Protein AF-A0A3B0XR62-F1 (afdb_monomer)

Sequence (69 aa):
MKNKSCIDEMDELLNQIADFKKLVKSSPDKSDPRFVQEYRLFKQHVEWVSEDLTASSYIVDHPKRVAKH

Mean predicted aligned error: 10.65 Å

Organism: NCBI:txid652676

Radius of gyration: 18.39 Å; Cα contacts (8 Å, |Δi|>4): 11; chains: 1; bounding box: 44×33×56 Å

Nearest PDB structures (foldseek):
  7b5m-assembly1_H  TM=7.827E-01  e=7.426E+00  Homo sapiens
  8brm-assembly1_Li  TM=5.993E-01  e=6.044E+00  Giardia lamblia ATCC 50803

Solvent-accessible surface area (backbone atoms only — not comparable to full-atom values): 4288 Å² 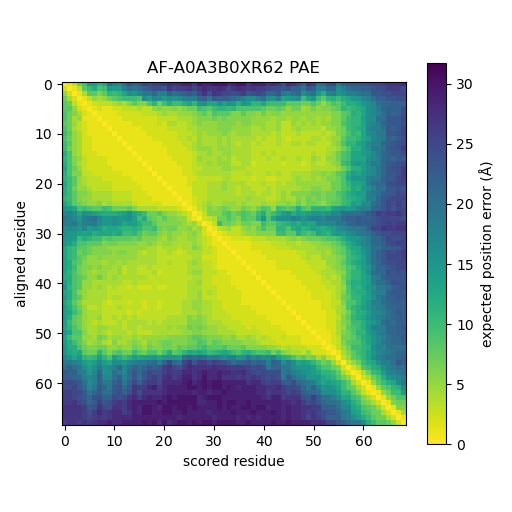total; per-residue (Å²): 132,84,81,74,48,75,66,56,54,50,53,50,52,52,50,52,52,55,52,50,54,49,51,66,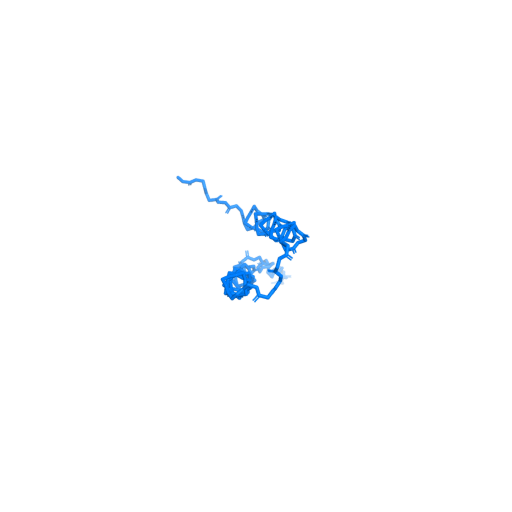70,69,47,92,56,84,78,41,68,65,56,48,49,53,51,52,52,52,51,53,51,53,51,53,52,50,51,51,52,58,62,59,55,63,80,66,66,70,78,74,76,78,76,86,127

pLDDT: mean 76.19, std 16.63, range [39.97, 92.31]

Structure (mmCIF, N/CA/C/O backbone):
data_AF-A0A3B0XR62-F1
#
_entry.id   AF-A0A3B0XR62-F1
#
loop_
_atom_site.group_PDB
_atom_site.id
_atom_site.type_symbol
_atom_site.label_atom_id
_atom_site.label_alt_id
_atom_site.label_comp_id
_atom_site.label_asym_id
_atom_site.label_entity_id
_atom_site.label_seq_id
_atom_site.pdbx_PDB_ins_code
_atom_site.Cartn_x
_atom_site.Cartn_y
_atom_site.Cartn_z
_atom_site.occupancy
_atom_site.B_iso_or_equiv
_atom_site.auth_seq_id
_atom_site.auth_comp_id
_atom_site.auth_asym_id
_atom_site.auth_atom_id
_atom_site.pdbx_PDB_model_num
ATOM 1 N N . MET A 1 1 ? 12.722 16.746 -15.065 1.00 39.97 1 MET A N 1
ATOM 2 C CA . MET A 1 1 ? 12.078 15.703 -14.239 1.00 39.97 1 MET A CA 1
ATOM 3 C C . MET A 1 1 ? 13.012 14.505 -14.253 1.00 39.97 1 MET A C 1
ATOM 5 O O . MET A 1 1 ? 13.406 14.104 -15.338 1.00 39.97 1 MET A O 1
ATOM 9 N N . LYS A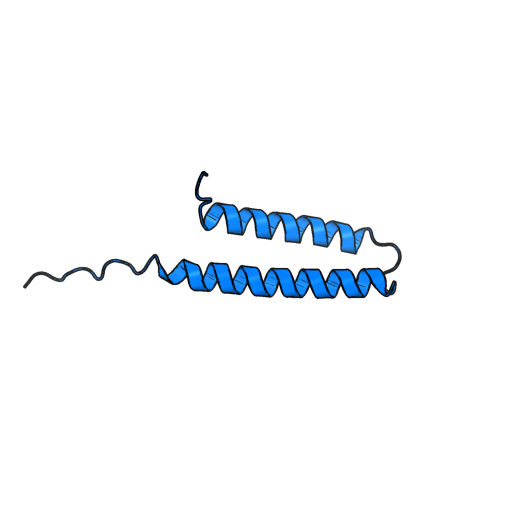 1 2 ? 13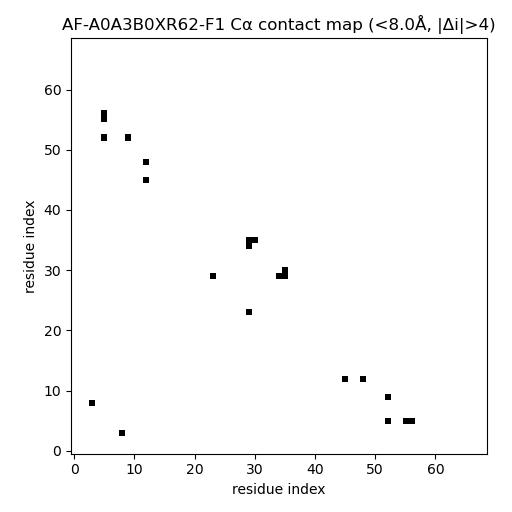.504 14.044 -13.096 1.00 47.44 2 LYS A N 1
ATOM 10 C CA . LYS A 1 2 ? 14.329 12.826 -13.043 1.00 47.44 2 LYS A CA 1
ATOM 11 C C . LYS A 1 2 ? 13.379 11.645 -13.229 1.00 47.44 2 LYS A C 1
ATOM 13 O O . LYS A 1 2 ? 12.440 11.533 -12.449 1.00 47.44 2 LYS A O 1
ATOM 18 N N . ASN A 1 3 ? 13.595 10.830 -14.258 1.00 57.78 3 ASN A N 1
ATOM 19 C CA . ASN A 1 3 ? 12.884 9.563 -14.398 1.00 57.78 3 ASN A CA 1
ATOM 20 C C . ASN A 1 3 ? 13.281 8.702 -13.196 1.00 57.78 3 ASN A C 1
ATOM 22 O O . ASN A 1 3 ? 14.472 8.434 -13.021 1.00 57.78 3 ASN A O 1
ATOM 26 N N . LYS A 1 4 ? 12.316 8.365 -12.335 1.00 65.31 4 LYS A N 1
ATOM 27 C CA . LYS A 1 4 ? 12.538 7.369 -11.287 1.00 65.31 4 LYS A CA 1
ATOM 28 C C . LYS A 1 4 ? 12.825 6.037 -11.974 1.00 65.31 4 LYS A C 1
ATOM 30 O O . LYS A 1 4 ? 12.266 5.743 -13.029 1.00 65.31 4 LYS A O 1
ATOM 35 N N . SER A 1 5 ? 13.767 5.280 -11.429 1.00 77.00 5 SER A N 1
ATOM 36 C CA . SER A 1 5 ? 13.981 3.909 -11.874 1.00 77.00 5 SER A CA 1
ATOM 37 C C . SER A 1 5 ? 12.786 3.057 -11.444 1.00 77.00 5 SER A C 1
ATOM 39 O O . SER A 1 5 ? 12.226 3.294 -10.377 1.00 77.00 5 SER A O 1
ATOM 41 N N . CYS A 1 6 ? 12.459 2.009 -12.203 1.00 72.44 6 CYS A N 1
ATOM 42 C CA . CYS A 1 6 ? 11.495 0.977 -11.792 1.00 72.44 6 CYS A CA 1
ATOM 43 C C . CYS A 1 6 ? 11.832 0.401 -10.396 1.00 72.44 6 CYS A C 1
ATOM 45 O O . CYS A 1 6 ? 10.950 0.053 -9.617 1.00 72.44 6 CYS A O 1
ATOM 47 N N . ILE A 1 7 ? 13.122 0.377 -10.034 1.00 81.06 7 ILE A N 1
ATOM 48 C CA . ILE A 1 7 ? 13.585 -0.016 -8.694 1.00 81.06 7 ILE A CA 1
ATOM 49 C C . ILE A 1 7 ? 13.149 0.999 -7.626 1.00 81.06 7 ILE A C 1
ATOM 51 O O . ILE A 1 7 ? 12.671 0.591 -6.573 1.00 81.06 7 ILE A O 1
ATOM 55 N N . ASP A 1 8 ? 13.260 2.302 -7.902 1.00 84.62 8 ASP A N 1
ATOM 56 C CA . ASP A 1 8 ? 12.860 3.352 -6.954 1.00 84.62 8 ASP A CA 1
ATOM 57 C C . ASP A 1 8 ? 11.340 3.326 -6.716 1.00 84.62 8 ASP A C 1
ATOM 59 O O . ASP A 1 8 ? 10.874 3.540 -5.599 1.00 84.62 8 ASP A O 1
ATOM 63 N N . GLU A 1 9 ? 10.564 3.047 -7.767 1.00 81.50 9 GLU A N 1
ATOM 64 C CA . GLU A 1 9 ? 9.104 2.918 -7.700 1.00 81.50 9 GLU A CA 1
ATOM 65 C C . GLU A 1 9 ? 8.680 1.665 -6.922 1.00 81.50 9 GLU A C 1
ATOM 67 O O . GLU A 1 9 ? 7.752 1.718 -6.110 1.00 81.50 9 GLU A O 1
ATOM 72 N N . MET A 1 10 ? 9.405 0.554 -7.093 1.00 84.38 10 MET A N 1
ATOM 73 C CA . MET A 1 10 ? 9.186 -0.662 -6.312 1.00 84.38 10 MET A CA 1
ATOM 74 C C . MET A 1 10 ? 9.524 -0.454 -4.825 1.00 84.38 10 MET A C 1
ATOM 76 O O . MET A 1 10 ? 8.750 -0.864 -3.958 1.00 84.38 10 MET A O 1
ATOM 80 N N . ASP A 1 11 ? 10.631 0.224 -4.509 1.00 88.06 11 ASP A N 1
ATOM 81 C CA . ASP A 1 11 ? 11.002 0.557 -3.126 1.00 88.06 11 ASP A CA 1
ATOM 82 C C . ASP A 1 11 ? 9.972 1.490 -2.467 1.00 88.06 11 ASP A C 1
ATOM 84 O O . ASP A 1 11 ? 9.628 1.332 -1.291 1.00 88.06 11 ASP A O 1
ATOM 88 N N . GLU A 1 12 ? 9.426 2.449 -3.217 1.00 88.62 12 GLU A N 1
ATOM 89 C CA . GLU A 1 12 ? 8.362 3.334 -2.740 1.00 88.62 12 GLU A CA 1
ATOM 90 C C . GLU A 1 12 ? 7.070 2.563 -2.434 1.00 88.62 12 GLU A C 1
ATOM 92 O O . GLU A 1 12 ? 6.499 2.739 -1.353 1.00 88.62 12 GLU A O 1
ATOM 97 N N . LEU A 1 13 ? 6.658 1.644 -3.316 1.00 87.94 13 LEU A N 1
ATOM 98 C CA . LEU A 1 13 ? 5.507 0.766 -3.082 1.00 87.94 13 LEU A CA 1
ATOM 99 C C . LEU A 1 13 ? 5.695 -0.090 -1.817 1.00 87.94 13 LEU A C 1
ATOM 101 O O . LEU A 1 13 ? 4.785 -0.202 -0.991 1.00 87.94 13 LEU A O 1
ATOM 105 N N . LEU A 1 14 ? 6.887 -0.661 -1.616 1.00 89.44 14 LEU A N 1
ATOM 106 C CA . LEU A 1 14 ? 7.198 -1.459 -0.425 1.00 89.44 14 LEU A CA 1
ATOM 107 C C . LEU A 1 14 ? 7.127 -0.631 0.866 1.00 89.44 14 LEU A C 1
ATOM 109 O O . LEU A 1 14 ? 6.593 -1.108 1.875 1.00 89.44 14 LEU A O 1
ATOM 113 N N . ASN A 1 15 ? 7.605 0.615 0.838 1.00 92.31 15 ASN A N 1
ATOM 114 C CA . ASN A 1 15 ? 7.499 1.532 1.974 1.00 92.31 15 ASN A CA 1
ATOM 115 C C . ASN A 1 15 ? 6.038 1.864 2.307 1.00 92.31 15 ASN A C 1
ATOM 117 O O . ASN A 1 15 ? 5.636 1.776 3.470 1.00 92.31 15 ASN A O 1
ATOM 121 N N . GLN A 1 16 ? 5.217 2.151 1.295 1.00 89.56 16 GLN A N 1
ATOM 122 C CA . GLN A 1 16 ? 3.787 2.411 1.483 1.00 89.56 16 GLN A CA 1
ATOM 123 C C . GLN A 1 16 ? 3.059 1.203 2.093 1.00 89.56 16 GLN A C 1
ATOM 125 O O . GLN A 1 16 ? 2.262 1.358 3.020 1.00 89.56 16 GLN A O 1
ATOM 130 N N . ILE A 1 17 ? 3.378 -0.019 1.649 1.00 90.44 17 ILE A N 1
ATOM 131 C CA . ILE A 1 17 ? 2.840 -1.259 2.236 1.00 90.44 17 ILE A CA 1
ATOM 132 C C . ILE A 1 17 ? 3.270 -1.411 3.702 1.00 90.44 17 ILE A C 1
ATOM 134 O O . ILE A 1 17 ? 2.462 -1.806 4.553 1.00 90.44 17 ILE A O 1
ATOM 138 N N . ALA A 1 18 ? 4.526 -1.098 4.027 1.00 91.06 18 ALA A N 1
ATOM 139 C CA . ALA A 1 18 ? 5.026 -1.168 5.396 1.00 91.06 18 ALA A CA 1
ATOM 140 C C . ALA A 1 18 ? 4.300 -0.184 6.328 1.00 91.06 18 ALA A C 1
ATOM 142 O O . ALA A 1 18 ? 3.943 -0.557 7.451 1.00 91.06 18 ALA A O 1
ATOM 143 N N . ASP A 1 19 ? 4.037 1.037 5.868 1.00 88.75 19 ASP A N 1
ATOM 144 C CA . ASP A 1 19 ? 3.317 2.048 6.644 1.00 88.75 19 ASP A CA 1
ATOM 145 C C . ASP A 1 19 ? 1.835 1.717 6.792 1.00 88.75 19 ASP A C 1
ATOM 147 O O . ASP A 1 19 ? 1.296 1.777 7.902 1.00 88.75 19 ASP A O 1
ATOM 151 N N . PHE A 1 20 ? 1.196 1.226 5.731 1.00 87.88 20 PHE A N 1
ATOM 152 C CA . PHE A 1 20 ? -0.174 0.735 5.808 1.00 87.88 20 PHE A CA 1
ATOM 153 C C . PHE A 1 20 ? -0.309 -0.422 6.811 1.00 87.88 20 PHE A C 1
ATOM 155 O O . PHE A 1 20 ? -1.225 -0.455 7.635 1.00 87.88 20 PHE A O 1
ATOM 162 N N . LYS A 1 21 ? 0.657 -1.347 6.842 1.00 87.31 21 LYS A N 1
ATOM 163 C CA . LYS A 1 21 ? 0.694 -2.429 7.837 1.00 87.31 21 LYS A CA 1
ATOM 164 C C . LYS A 1 21 ? 0.792 -1.904 9.272 1.00 87.31 21 LYS A C 1
ATOM 166 O O . LYS A 1 21 ? 0.221 -2.523 10.173 1.00 87.31 21 LYS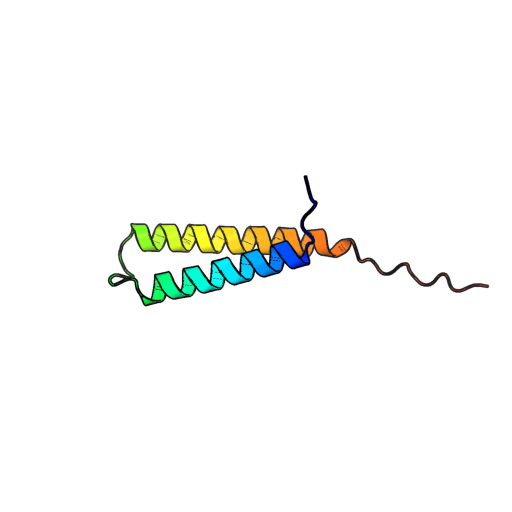 A O 1
ATOM 171 N N . LYS A 1 22 ? 1.505 -0.797 9.514 1.00 87.81 22 LYS A N 1
ATOM 172 C CA . LYS A 1 22 ? 1.541 -0.144 10.836 1.00 87.81 22 LYS A CA 1
ATOM 173 C C . LYS A 1 22 ? 0.178 0.454 11.174 1.00 87.81 22 LYS A C 1
ATOM 175 O O . LYS A 1 22 ? -0.325 0.168 12.256 1.00 87.81 22 LYS A O 1
ATOM 180 N N . LEU A 1 23 ? -0.442 1.170 10.233 1.00 84.19 23 LEU A N 1
ATOM 181 C CA . LEU A 1 23 ? -1.775 1.763 10.391 1.00 84.19 23 LEU A CA 1
ATOM 182 C C . LEU A 1 23 ? -2.829 0.708 10.765 1.00 84.19 23 LEU A C 1
ATOM 184 O O . LEU A 1 23 ? -3.592 0.887 11.712 1.00 84.19 23 LEU A O 1
ATOM 188 N N . VAL A 1 24 ? -2.827 -0.436 10.075 1.00 83.81 24 VAL A N 1
ATOM 189 C CA . VAL A 1 24 ? -3.752 -1.550 10.347 1.00 83.81 24 VAL A CA 1
ATOM 190 C C . VAL A 1 24 ? -3.543 -2.150 11.737 1.00 83.81 24 VAL A C 1
ATOM 192 O O . VAL A 1 24 ? -4.499 -2.592 12.376 1.00 83.81 24 VAL A O 1
ATOM 195 N N . LYS A 1 25 ? -2.298 -2.186 12.221 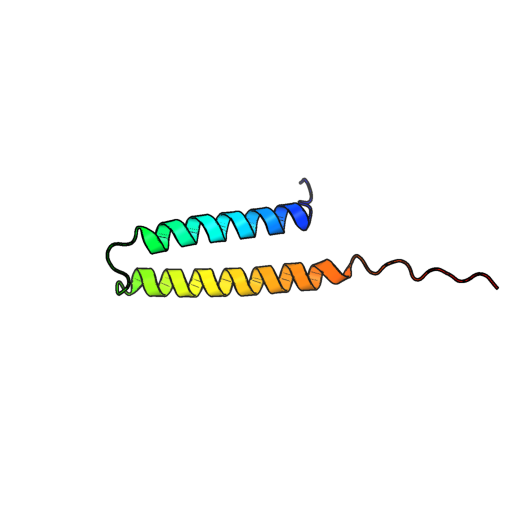1.00 84.50 25 LYS A N 1
ATOM 196 C CA . LYS A 1 25 ? -1.973 -2.682 13.564 1.00 84.50 25 LYS A CA 1
ATOM 197 C C . LYS A 1 25 ? -2.336 -1.688 14.663 1.00 84.50 25 LYS A C 1
ATOM 199 O O . LYS A 1 25 ? -2.690 -2.131 15.750 1.00 84.50 25 LYS A O 1
ATOM 204 N N . SER A 1 26 ? -2.222 -0.388 14.397 1.00 84.44 26 SER A N 1
ATOM 205 C CA . SER A 1 26 ? -2.554 0.668 15.355 1.00 84.44 26 SER A CA 1
ATOM 206 C C . SER A 1 26 ? -4.036 1.031 15.370 1.00 84.44 26 SER A C 1
ATOM 208 O O . SER A 1 26 ? -4.464 1.714 16.296 1.00 84.44 26 SER A O 1
ATOM 210 N N . SER A 1 27 ? -4.813 0.616 14.362 1.00 77.81 27 SER A N 1
ATOM 211 C CA . SER A 1 27 ? -6.240 0.931 14.299 1.00 77.81 27 SER A CA 1
ATOM 212 C C . SER A 1 27 ? -7.003 0.222 15.429 1.00 77.81 27 SER A C 1
ATOM 214 O O . SER A 1 27 ? -6.987 -1.014 15.486 1.00 77.81 27 SER A O 1
ATOM 216 N N . PRO A 1 28 ? -7.669 0.973 16.327 1.00 70.44 28 PRO A N 1
ATOM 217 C CA . PRO A 1 28 ? -8.405 0.405 17.452 1.00 70.44 28 PRO A CA 1
ATOM 218 C C . PRO A 1 28 ? -9.699 -0.294 17.015 1.00 70.44 28 PRO A C 1
ATOM 220 O O . PRO A 1 28 ? -10.176 -1.171 17.730 1.00 70.44 28 PRO A O 1
ATOM 223 N N . ASP A 1 29 ? -10.239 0.047 15.839 1.00 81.50 29 ASP A N 1
ATOM 224 C CA . ASP A 1 29 ? -11.472 -0.535 15.315 1.00 81.50 29 ASP A CA 1
ATOM 225 C C . ASP A 1 29 ? -11.306 -0.983 13.857 1.00 81.50 29 ASP A C 1
ATOM 227 O O . ASP A 1 29 ? -11.360 -0.202 12.906 1.00 81.50 29 ASP A O 1
ATOM 231 N N . LYS A 1 30 ? -11.112 -2.292 13.682 1.00 76.81 30 LYS A N 1
ATOM 232 C CA . LYS A 1 30 ? -11.004 -2.942 12.366 1.00 76.81 30 LYS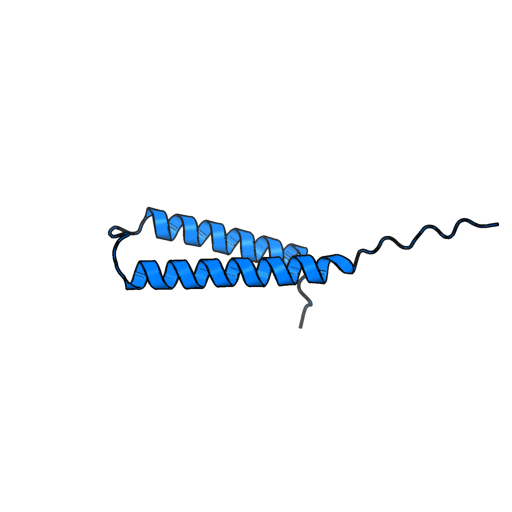 A CA 1
ATOM 233 C C . LYS A 1 30 ? -12.353 -3.080 11.657 1.00 76.81 30 LYS A C 1
ATOM 235 O O . LYS A 1 30 ? -12.377 -3.496 10.501 1.00 76.81 30 LYS A O 1
ATOM 240 N N . SER A 1 31 ? -13.450 -2.772 12.346 1.00 83.00 31 SER A N 1
ATOM 241 C CA . SER A 1 31 ? -14.806 -2.788 11.808 1.00 83.00 31 SER A CA 1
ATOM 242 C C . SER A 1 31 ? -15.328 -1.401 11.429 1.00 83.00 31 SER A C 1
ATOM 244 O O . SER A 1 31 ? -16.421 -1.334 10.869 1.00 83.00 31 SER A O 1
ATOM 246 N N . ASP A 1 32 ? -14.550 -0.321 11.639 1.00 87.44 32 ASP A N 1
ATOM 247 C CA . ASP A 1 32 ? -14.915 1.016 11.147 1.00 87.44 32 ASP A CA 1
ATOM 248 C C . ASP A 1 32 ? -15.104 0.947 9.615 1.00 87.44 32 ASP A C 1
ATOM 250 O O . ASP A 1 32 ? -14.150 0.642 8.885 1.00 87.44 32 ASP A O 1
ATOM 254 N N . PRO A 1 33 ? -16.311 1.233 9.092 1.00 88.31 33 PRO A N 1
ATOM 255 C CA . PRO A 1 33 ? -16.589 1.192 7.660 1.00 88.31 33 PRO A CA 1
ATOM 256 C C . PRO A 1 33 ? -15.645 2.063 6.824 1.00 88.31 33 PRO A C 1
ATOM 258 O O . PRO A 1 33 ? -15.306 1.692 5.701 1.00 88.31 33 PRO A O 1
ATOM 261 N N . ARG A 1 34 ? -15.176 3.190 7.374 1.00 86.25 34 ARG A N 1
ATOM 262 C CA . ARG A 1 34 ? -14.203 4.070 6.711 1.00 86.25 34 ARG A CA 1
ATOM 263 C C . ARG A 1 34 ? -12.849 3.391 6.611 1.00 86.25 34 ARG A C 1
ATOM 265 O O . ARG A 1 34 ? -12.238 3.398 5.551 1.00 86.25 34 ARG A O 1
ATOM 272 N N . PHE A 1 35 ? -12.414 2.733 7.682 1.00 87.25 35 PHE A N 1
ATOM 273 C CA . PHE A 1 35 ? -11.172 1.968 7.675 1.00 87.25 35 PHE A CA 1
ATOM 274 C C . PHE A 1 35 ? -11.233 0.796 6.682 1.00 87.25 35 PHE A C 1
ATOM 276 O O . PHE A 1 35 ? -10.279 0.553 5.946 1.00 87.25 35 PHE A O 1
ATOM 283 N N . VAL A 1 36 ? -12.372 0.101 6.601 1.00 88.38 36 VAL A N 1
ATOM 284 C CA . VAL A 1 36 ? -12.591 -0.973 5.617 1.00 88.38 36 VAL A CA 1
ATOM 285 C C . VAL A 1 36 ? -12.553 -0.439 4.181 1.00 88.38 36 VAL A C 1
ATOM 287 O O . VAL A 1 36 ? -11.997 -1.098 3.299 1.00 88.38 36 VAL A O 1
ATOM 290 N N . GLN A 1 37 ? -13.126 0.739 3.931 1.00 89.06 37 GLN A N 1
ATOM 291 C CA . GLN A 1 37 ? -13.084 1.383 2.620 1.00 89.06 37 GLN A CA 1
ATOM 292 C C . GLN A 1 37 ? -11.653 1.772 2.229 1.00 89.06 37 GLN A C 1
ATOM 294 O O . GLN A 1 37 ? -11.202 1.385 1.152 1.00 89.06 37 GLN A O 1
ATOM 299 N N . GLU A 1 38 ? -10.923 2.450 3.115 1.00 87.12 38 GLU A N 1
ATOM 300 C CA . GLU A 1 38 ? -9.515 2.812 2.908 1.00 87.12 38 GLU A CA 1
ATOM 301 C C . GLU A 1 38 ? -8.650 1.570 2.656 1.00 87.12 38 GLU A C 1
ATOM 303 O O . GLU A 1 38 ? -7.827 1.549 1.743 1.00 87.12 38 GLU A O 1
ATOM 308 N N . TYR A 1 39 ? -8.896 0.481 3.393 1.00 89.31 39 TYR A N 1
ATOM 309 C CA . TYR A 1 39 ? -8.215 -0.792 3.171 1.00 89.31 39 TYR A CA 1
ATOM 310 C C . TYR A 1 39 ? -8.464 -1.360 1.770 1.00 89.31 39 TYR A C 1
ATOM 312 O O . TYR A 1 39 ? -7.531 -1.838 1.122 1.00 89.31 39 TYR A O 1
ATOM 320 N N . ARG A 1 40 ? -9.709 -1.308 1.280 1.00 90.94 40 ARG A N 1
ATOM 321 C CA . ARG A 1 40 ? -10.035 -1.767 -0.079 1.00 90.94 40 ARG A CA 1
ATOM 322 C C . ARG A 1 40 ? -9.355 -0.911 -1.141 1.00 90.94 40 ARG A C 1
ATOM 324 O O . ARG A 1 40 ? -8.791 -1.474 -2.075 1.00 90.94 40 ARG A O 1
ATOM 331 N N . LEU A 1 41 ? -9.385 0.412 -0.984 1.00 91.12 41 LEU A N 1
ATOM 332 C CA . LEU A 1 41 ? -8.753 1.343 -1.920 1.00 91.12 41 LEU A CA 1
ATOM 333 C C . LEU A 1 41 ? -7.238 1.141 -1.968 1.00 91.12 41 LEU A C 1
ATOM 335 O O . LEU A 1 41 ? -6.668 1.047 -3.052 1.00 91.12 41 LEU A O 1
ATOM 339 N N . PHE A 1 42 ? -6.596 0.990 -0.808 1.00 89.94 42 PHE A N 1
ATOM 340 C CA . PHE A 1 42 ? -5.166 0.711 -0.737 1.00 89.94 42 PHE A CA 1
ATOM 341 C C . PHE A 1 42 ? -4.810 -0.612 -1.423 1.00 89.94 42 PHE A C 1
ATOM 343 O O . PHE A 1 42 ? -3.864 -0.670 -2.204 1.00 89.94 42 PHE A O 1
ATOM 350 N N . LYS A 1 43 ? -5.595 -1.672 -1.192 1.00 90.75 43 LYS A N 1
ATOM 351 C CA . LYS A 1 43 ? -5.378 -2.963 -1.854 1.00 90.75 43 LYS A CA 1
ATOM 352 C C . LYS A 1 43 ? -5.469 -2.845 -3.380 1.00 90.75 43 LYS A C 1
ATOM 354 O O . LYS A 1 43 ? -4.586 -3.340 -4.071 1.00 90.75 43 LYS A O 1
ATOM 359 N N . GLN A 1 44 ? -6.491 -2.154 -3.884 1.00 92.19 44 GLN A N 1
ATOM 360 C CA . GLN A 1 44 ? -6.662 -1.921 -5.319 1.00 92.19 44 GLN A CA 1
ATOM 361 C C . GLN A 1 44 ? -5.504 -1.100 -5.907 1.00 92.19 44 GLN A C 1
ATOM 363 O O . GLN A 1 44 ? -5.040 -1.386 -7.007 1.00 92.19 44 GLN A O 1
ATOM 368 N N . HIS A 1 45 ? -5.011 -0.098 -5.174 1.00 89.44 45 HIS A N 1
ATOM 369 C CA . HIS A 1 45 ? -3.847 0.680 -5.593 1.00 89.44 45 HIS A CA 1
ATOM 370 C C . HIS A 1 45 ? -2.592 -0.194 -5.718 1.00 89.44 45 HIS A C 1
ATOM 372 O O . HIS A 1 45 ? -1.907 -0.132 -6.735 1.00 89.44 45 HIS A O 1
ATOM 378 N N . VAL A 1 46 ? -2.323 -1.052 -4.728 1.00 89.69 46 VAL A N 1
ATOM 379 C CA . VAL A 1 46 ? -1.179 -1.977 -4.762 1.00 89.69 46 VAL A CA 1
ATOM 380 C C . VAL A 1 46 ? -1.274 -2.948 -5.938 1.00 89.69 46 VAL A C 1
ATOM 382 O O . VAL A 1 46 ? -0.264 -3.194 -6.595 1.00 89.69 46 VAL A O 1
ATOM 385 N N . GLU A 1 47 ? -2.463 -3.490 -6.216 1.00 89.38 47 GLU A N 1
ATOM 386 C CA . GLU A 1 47 ? -2.693 -4.362 -7.376 1.00 89.38 47 GLU A CA 1
ATOM 387 C C . GLU A 1 47 ? -2.361 -3.628 -8.683 1.00 89.38 47 GLU A C 1
ATOM 389 O O . GLU A 1 47 ? -1.546 -4.115 -9.463 1.00 89.38 47 GLU A O 1
ATOM 394 N N . TRP A 1 48 ? -2.886 -2.414 -8.868 1.00 89.44 48 TRP A N 1
ATOM 395 C CA . TRP A 1 48 ? -2.654 -1.629 -10.081 1.00 89.44 48 TRP A CA 1
ATOM 396 C C . TRP A 1 48 ? -1.179 -1.262 -10.294 1.00 89.44 48 TRP A C 1
ATOM 398 O O . TRP A 1 48 ? -0.655 -1.433 -11.392 1.00 89.44 48 TRP A O 1
ATOM 408 N N . VAL A 1 49 ? -0.482 -0.809 -9.247 1.00 85.31 49 VAL A N 1
ATOM 409 C CA . VAL A 1 49 ? 0.945 -0.456 -9.352 1.00 85.31 49 VAL A CA 1
ATOM 410 C C . VAL A 1 49 ? 1.801 -1.699 -9.601 1.00 85.31 49 VAL A C 1
ATOM 412 O O . VAL A 1 49 ? 2.758 -1.648 -10.367 1.00 85.31 49 VAL A O 1
ATOM 415 N N . SER A 1 50 ? 1.449 -2.843 -9.007 1.00 82.81 50 SER A N 1
ATOM 416 C CA . SER A 1 50 ? 2.159 -4.103 -9.264 1.00 82.81 50 SER A CA 1
ATOM 417 C C . SER A 1 50 ? 1.995 -4.559 -10.719 1.00 82.81 50 SER A C 1
ATOM 419 O O . SER A 1 50 ? 2.959 -5.014 -11.338 1.00 82.81 50 SER A O 1
ATOM 421 N N . GLU A 1 51 ? 0.796 -4.425 -11.289 1.00 85.62 51 GLU A N 1
ATOM 422 C CA . GLU A 1 51 ? 0.539 -4.701 -12.708 1.00 85.62 51 GLU A CA 1
ATOM 423 C C . GLU A 1 51 ? 1.321 -3.750 -13.624 1.00 85.62 51 GLU A C 1
ATOM 425 O O . GLU A 1 51 ? 1.932 -4.198 -14.592 1.00 85.62 51 GLU A O 1
ATOM 430 N N . ASP A 1 52 ? 1.382 -2.460 -13.292 1.00 84.56 52 ASP A N 1
ATOM 431 C CA . ASP A 1 52 ? 2.135 -1.468 -14.066 1.00 84.56 52 ASP A CA 1
ATOM 432 C C . ASP A 1 52 ? 3.653 -1.722 -14.028 1.00 84.56 52 ASP A C 1
ATOM 434 O O . ASP A 1 52 ? 4.317 -1.733 -15.069 1.00 84.56 52 ASP A O 1
ATOM 438 N N . LEU A 1 53 ? 4.205 -2.039 -12.852 1.00 76.44 53 LEU A N 1
ATOM 439 C CA . LEU A 1 53 ? 5.621 -2.388 -12.689 1.00 76.44 53 LEU A CA 1
ATOM 440 C C . LEU A 1 53 ? 5.977 -3.692 -13.418 1.00 76.44 53 LEU A C 1
ATOM 442 O O . LEU A 1 53 ? 7.032 -3.788 -14.050 1.00 76.44 53 LEU A O 1
ATOM 446 N N . THR A 1 54 ? 5.099 -4.699 -13.377 1.00 78.50 54 THR A N 1
ATOM 447 C CA . THR A 1 54 ? 5.316 -5.969 -14.095 1.00 78.50 54 THR A CA 1
ATOM 448 C C . THR A 1 54 ? 5.167 -5.819 -15.609 1.00 78.50 54 THR A C 1
ATOM 450 O O . THR A 1 54 ? 5.942 -6.426 -16.352 1.00 78.50 54 THR A O 1
ATOM 453 N N . ALA A 1 55 ? 4.254 -4.971 -16.085 1.00 75.19 55 ALA A N 1
ATOM 454 C CA . ALA A 1 55 ? 4.152 -4.610 -17.497 1.00 75.19 55 ALA A CA 1
ATOM 455 C C . ALA A 1 55 ? 5.379 -3.807 -17.970 1.00 75.19 55 ALA A C 1
ATOM 457 O O . ALA A 1 55 ? 5.917 -4.067 -19.048 1.00 75.19 55 ALA A O 1
ATOM 458 N N . SER A 1 56 ? 5.882 -2.894 -17.136 1.00 62.59 56 SER A N 1
ATOM 459 C CA . SER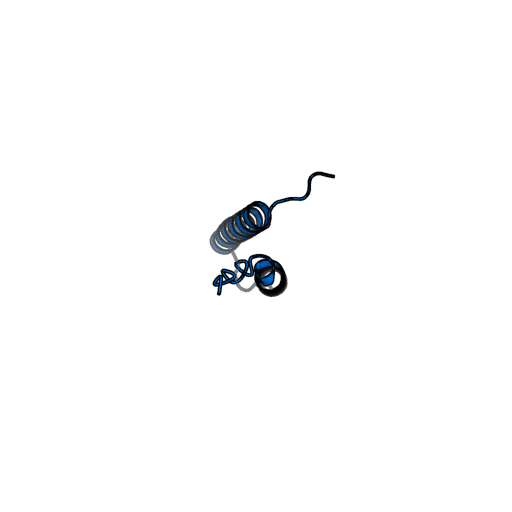 A 1 56 ? 7.081 -2.087 -17.406 1.00 62.59 56 SER A CA 1
ATOM 460 C C . SER A 1 56 ? 8.379 -2.909 -17.374 1.00 62.59 56 SER A C 1
ATOM 462 O O . SER A 1 56 ? 9.337 -2.606 -18.088 1.00 62.59 56 SER A O 1
ATOM 464 N N . SER A 1 57 ? 8.404 -4.011 -16.615 1.00 54.41 57 SER A N 1
ATOM 465 C CA . SER A 1 57 ? 9.521 -4.965 -16.536 1.00 54.41 57 SER A CA 1
ATOM 466 C C . SER A 1 57 ? 9.772 -5.761 -17.831 1.00 54.41 57 SER A C 1
ATOM 468 O O . SER A 1 57 ? 10.797 -6.441 -17.922 1.00 54.41 57 SER A O 1
ATOM 470 N N . TYR A 1 58 ? 8.909 -5.677 -18.852 1.00 48.00 58 TYR A N 1
ATOM 471 C CA . TYR A 1 58 ? 9.170 -6.284 -20.169 1.00 48.00 58 TYR A CA 1
ATOM 472 C C . TYR A 1 58 ? 10.211 -5.522 -21.014 1.00 48.00 58 TYR A C 1
ATOM 474 O O . TYR A 1 58 ? 10.628 -6.017 -22.058 1.00 48.00 58 TYR A O 1
ATOM 482 N N . ILE A 1 59 ? 10.709 -4.365 -20.553 1.00 48.53 59 ILE A N 1
ATOM 483 C CA . ILE A 1 59 ? 11.829 -3.633 -21.180 1.00 48.53 59 ILE A CA 1
ATOM 484 C C . ILE A 1 59 ? 13.164 -3.960 -20.479 1.00 48.53 59 ILE A C 1
ATOM 486 O O . ILE A 1 59 ? 14.045 -3.125 -20.322 1.00 48.53 59 ILE A O 1
ATOM 490 N N . VAL A 1 60 ? 13.345 -5.206 -20.048 1.00 46.84 60 VAL A N 1
ATOM 491 C CA . VAL A 1 60 ? 14.676 -5.833 -19.990 1.00 46.84 60 VAL A CA 1
ATOM 492 C C . VAL A 1 60 ? 14.577 -7.156 -20.742 1.00 46.84 60 VAL A C 1
ATOM 494 O O . VAL A 1 60 ? 14.960 -8.216 -20.257 1.00 46.84 60 VAL A O 1
ATOM 497 N N . ASP A 1 61 ? 14.006 -7.106 -21.947 1.00 45.75 61 ASP A N 1
ATOM 498 C CA . ASP A 1 61 ? 14.215 -8.162 -22.926 1.00 45.75 61 ASP A CA 1
ATOM 499 C C . ASP A 1 61 ? 15.726 -8.180 -23.187 1.00 45.75 61 ASP A C 1
ATOM 501 O O . ASP A 1 61 ? 16.297 -7.263 -23.788 1.00 45.75 61 ASP A O 1
ATOM 505 N N . HIS A 1 62 ? 16.408 -9.161 -22.595 1.00 44.22 62 HIS A N 1
ATOM 506 C CA . HIS A 1 62 ? 17.805 -9.442 -22.879 1.00 44.22 62 HIS A CA 1
ATOM 507 C C . HIS A 1 62 ? 17.984 -9.352 -24.397 1.00 44.22 62 HIS A C 1
ATOM 509 O O . HIS A 1 62 ? 17.261 -10.057 -25.106 1.00 44.22 62 HIS A O 1
ATOM 515 N N . PRO A 1 63 ? 18.923 -8.544 -24.933 1.00 45.81 63 PRO A N 1
ATOM 516 C CA . PRO A 1 63 ? 19.196 -8.596 -26.355 1.00 45.81 63 PRO A CA 1
ATOM 517 C C . PRO A 1 63 ? 19.581 -10.040 -26.641 1.00 45.81 63 PRO A C 1
ATOM 519 O O . PRO A 1 63 ? 20.614 -10.521 -26.160 1.00 45.81 63 PRO A O 1
ATOM 522 N N . LYS A 1 64 ? 18.689 -10.753 -27.343 1.00 46.03 64 LYS A N 1
ATOM 523 C CA . LYS A 1 64 ? 18.923 -12.103 -27.838 1.00 46.03 64 LYS A CA 1
ATOM 524 C C . LYS A 1 64 ? 20.324 -12.077 -28.410 1.00 46.03 64 LYS A C 1
ATOM 526 O O . LYS A 1 64 ? 20.588 -11.336 -29.356 1.00 46.03 64 LYS A O 1
ATOM 531 N N . ARG A 1 65 ? 21.230 -12.815 -27.762 1.00 51.16 65 ARG A N 1
ATOM 532 C CA . ARG A 1 65 ? 22.595 -13.021 -28.232 1.00 51.16 65 ARG A CA 1
ATOM 533 C C 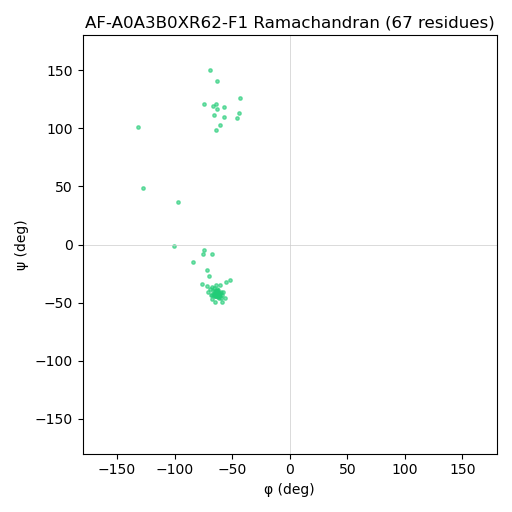. ARG A 1 65 ? 22.490 -13.351 -29.712 1.00 51.16 65 ARG A C 1
ATOM 535 O O . ARG A 1 65 ? 21.997 -14.418 -30.066 1.00 51.16 65 ARG A O 1
ATOM 542 N N . VAL A 1 66 ? 22.908 -12.416 -30.557 1.00 48.94 66 VAL A N 1
ATOM 543 C CA . VAL A 1 66 ? 23.075 -12.659 -31.983 1.00 48.94 66 VAL A CA 1
ATOM 544 C C . VAL A 1 66 ? 24.182 -13.703 -32.063 1.00 48.94 66 VAL A C 1
ATOM 546 O O . VAL A 1 66 ? 25.359 -13.396 -31.866 1.00 48.94 66 VAL A O 1
ATOM 549 N N . ALA A 1 67 ? 23.795 -14.968 -32.212 1.00 48.81 67 ALA A N 1
ATOM 550 C CA . ALA A 1 67 ? 24.726 -16.029 -32.534 1.00 48.81 67 ALA A CA 1
ATOM 551 C C . ALA A 1 67 ? 25.249 -15.717 -33.936 1.00 48.81 67 ALA A C 1
ATOM 553 O O . ALA A 1 67 ? 24.496 -15.721 -34.907 1.00 48.81 67 ALA A O 1
ATOM 554 N N . LYS A 1 68 ? 26.531 -15.355 -34.005 1.00 49.50 68 LYS A N 1
ATOM 555 C CA . LYS A 1 68 ? 27.257 -15.186 -35.259 1.00 49.50 68 LYS A CA 1
ATOM 556 C C . LYS A 1 68 ? 27.334 -16.544 -35.962 1.00 49.50 68 LYS A C 1
ATOM 558 O O . LYS A 1 68 ? 27.923 -17.474 -35.406 1.00 49.50 68 LYS A O 1
ATOM 563 N N . HIS A 1 69 ? 26.808 -16.621 -37.175 1.00 44.56 69 HIS A N 1
ATOM 564 C CA . HIS A 1 69 ? 27.294 -17.526 -38.210 1.00 44.56 69 HIS A CA 1
ATOM 565 C C . HIS A 1 69 ? 27.535 -16.716 -39.474 1.00 44.56 69 HIS A C 1
ATOM 567 O O . HIS A 1 69 ? 26.648 -15.903 -39.812 1.00 44.56 69 HIS A O 1
#

Foldseek 3Di:
DDPDDLVNLVVVLVVVVVVVVVVCVPDPDPPPVVNVVVVVVNVVVSVVSVVVSVVVVVVPPPPPPPPDD

Secondary structure (DSSP, 8-state):
-PPPPHHHHHHHHHHHHHHHHHHHHH-S-TT-HHHHHHHHHHHHHHHHHHHHHHHHGGG----------